Protein AF-R7XIN8-F1 (afdb_monomer)

Solvent-accessible surface area (backbone atoms only — not comparable to full-atom values): 9224 Å² total; per-residue (Å²): 92,78,53,68,44,62,50,99,88,68,47,79,76,46,72,54,75,55,80,78,92,65,94,46,70,66,54,49,49,54,54,48,52,51,54,52,40,41,75,73,73,38,70,86,85,53,84,77,80,94,70,44,72,52,98,74,62,52,58,70,56,37,34,50,60,59,46,55,88,68,83,52,84,65,44,69,76,45,38,69,58,32,52,50,50,13,47,53,52,38,50,46,63,71,69,53,76,82,89,79,74,56,69,70,52,51,67,76,63,60,80,57,100,78,42,92,79,65,71,51,42,58,92,33,53,28,43,54,88,90,42,98,78,44,38,68,27,48,69,92,79,73,96,72,133

Secondary structure (DSSP, 8-state):
-EEEEE-TTS-EEEEEE-----SSHHHHHHHHHHHHHHHHH-GGGSPPPS-BPPTT--HHHHHHHHHTT--STTHHHHHHHHHHHHHHHHHHHHHSPPP---HHHHHHTPPPTT-TT--S-TTSEESSTT-TT-EESS-TT----

Nearest PDB structures (foldseek):
  6qc8-assembly1_S5  TM=1.811E-01  e=4.362E+00  Ovis aries

Mean predicted aligned error: 9.07 Å

pLDDT: mean 78.83, std 12.72, range [29.05, 94.19]

Sequence (145 aa):
MKSAKLDADGNVVRAFVLGQQMFTLEQAQQQWEYYRRYMQDGPANLPEPKFFWAPREGFWEGFKICRGDLRSAGDLIFLPMILLDATFRWLTLVTCSDPVWPPEIEAACRPTPNDPYARPHADEFIGVPNGPDARPGIEDGNHHV

Radius of gyration: 17.95 Å; Cα contacts (8 Å, |Δi|>4): 109; chains: 1; bounding box: 50×42×37 Å

Structure (mmCIF, N/CA/C/O backbone):
data_AF-R7XIN8-F1
#
_entry.id   AF-R7XIN8-F1
#
loop_
_atom_site.group_PDB
_atom_site.id
_atom_site.type_symbol
_atom_site.label_atom_id
_atom_site.label_alt_id
_atom_site.label_comp_id
_atom_site.label_asym_id
_atom_site.label_entity_id
_atom_site.label_seq_id
_atom_site.pdbx_PDB_ins_code
_atom_site.Cartn_x
_atom_site.Cartn_y
_atom_site.Cartn_z
_atom_site.occupancy
_atom_site.B_iso_or_equiv
_atom_site.auth_seq_id
_atom_site.auth_comp_id
_atom_site.auth_asym_id
_atom_site.auth_atom_id
_atom_site.pdbx_PDB_model_num
ATOM 1 N N . MET A 1 1 ? -7.858 6.761 -2.596 1.00 52.94 1 MET A N 1
ATOM 2 C CA . MET A 1 1 ? -9.164 7.142 -1.998 1.00 52.94 1 MET A CA 1
ATOM 3 C C . MET A 1 1 ? -9.141 6.815 -0.508 1.00 52.94 1 MET A C 1
ATOM 5 O O . MET A 1 1 ? -8.573 5.787 -0.157 1.00 52.94 1 MET A O 1
ATOM 9 N N . LYS A 1 2 ? -9.685 7.678 0.361 1.00 57.38 2 LYS A N 1
ATOM 10 C CA . LYS A 1 2 ? -9.774 7.440 1.815 1.00 57.38 2 LYS A CA 1
ATOM 11 C C . LYS A 1 2 ? -11.245 7.488 2.227 1.00 57.38 2 LYS A C 1
ATOM 13 O O . LYS A 1 2 ? -11.918 8.453 1.884 1.00 57.38 2 LYS A O 1
ATOM 18 N N . SER A 1 3 ? -11.731 6.469 2.925 1.00 64.75 3 SER A N 1
ATOM 19 C CA . SER A 1 3 ? -13.066 6.464 3.539 1.00 64.75 3 SER A CA 1
ATOM 20 C C . SER A 1 3 ? -12.897 6.338 5.045 1.00 64.75 3 SER A C 1
ATOM 22 O O . SER A 1 3 ? -12.044 5.568 5.486 1.00 64.75 3 SER A O 1
ATOM 24 N N . ALA A 1 4 ? -13.652 7.125 5.815 1.00 75.31 4 ALA A N 1
ATOM 25 C CA . ALA A 1 4 ? -13.514 7.232 7.261 1.00 75.31 4 ALA A CA 1
ATOM 26 C C . ALA A 1 4 ? -14.876 7.151 7.966 1.00 75.31 4 ALA A C 1
ATOM 28 O O . ALA A 1 4 ? -15.839 7.783 7.540 1.00 75.31 4 ALA A O 1
ATOM 29 N N . LYS A 1 5 ? -14.942 6.398 9.068 1.00 79.44 5 LYS A N 1
ATOM 30 C CA . LYS A 1 5 ? -16.069 6.380 10.005 1.00 79.44 5 LYS A CA 1
ATOM 31 C C . LYS A 1 5 ? -15.766 7.329 11.160 1.00 79.44 5 LYS A C 1
ATOM 33 O O . LYS A 1 5 ? -14.704 7.207 11.773 1.00 79.44 5 LYS A O 1
ATOM 38 N N . LEU A 1 6 ? -16.698 8.233 11.449 1.00 84.06 6 LEU A N 1
ATOM 39 C CA . LEU A 1 6 ? -16.596 9.194 12.547 1.00 84.06 6 LEU A CA 1
ATOM 40 C C . LEU A 1 6 ? -17.293 8.671 13.817 1.00 84.06 6 LEU A C 1
ATOM 42 O O . LEU A 1 6 ? -18.225 7.867 13.716 1.00 84.06 6 LEU A O 1
ATOM 46 N N . ASP A 1 7 ? -16.837 9.102 14.992 1.00 87.25 7 ASP A N 1
ATOM 47 C CA . ASP A 1 7 ? -17.574 8.963 16.255 1.00 87.25 7 ASP A CA 1
ATOM 48 C C . ASP A 1 7 ? -18.632 10.074 16.416 1.00 87.25 7 ASP A C 1
ATOM 50 O O . ASP A 1 7 ? -18.833 10.906 15.528 1.00 87.25 7 ASP A O 1
ATOM 54 N N . ALA A 1 8 ? -19.332 10.065 17.556 1.00 83.69 8 ALA A N 1
ATOM 55 C CA . ALA A 1 8 ? -20.335 11.071 17.906 1.00 83.69 8 ALA A CA 1
ATOM 56 C C . ALA A 1 8 ? -19.749 12.487 18.074 1.00 83.69 8 ALA A C 1
ATOM 58 O O . ALA A 1 8 ? -20.481 13.463 17.923 1.00 83.69 8 ALA A O 1
ATOM 59 N N . ASP A 1 9 ? -18.444 12.590 18.330 1.00 87.69 9 ASP A N 1
ATOM 60 C CA . ASP A 1 9 ? -17.716 13.842 18.534 1.00 87.69 9 ASP A CA 1
ATOM 61 C C . ASP A 1 9 ? -17.040 14.341 17.238 1.00 87.69 9 ASP A C 1
ATOM 63 O O . ASP A 1 9 ? -16.415 15.401 17.218 1.00 87.69 9 ASP A O 1
ATOM 67 N N . GLY A 1 10 ? -17.183 13.601 16.132 1.00 83.19 10 GLY A N 1
ATOM 68 C CA . GLY A 1 10 ? -16.620 13.936 14.826 1.00 83.19 10 GLY A CA 1
ATOM 69 C C . GLY A 1 10 ? -15.170 13.486 14.608 1.00 83.19 10 GLY A C 1
ATOM 70 O O . GLY A 1 10 ? -14.561 13.898 13.619 1.00 83.19 10 GLY A O 1
ATOM 71 N N . ASN A 1 11 ? -14.603 12.635 15.467 1.00 85.69 11 ASN A N 1
ATOM 72 C CA . ASN A 1 11 ? -13.258 12.085 15.286 1.00 85.69 11 ASN A CA 1
ATOM 73 C C . ASN A 1 11 ? -13.272 10.850 14.385 1.00 85.69 11 ASN A C 1
ATOM 75 O O . ASN A 1 11 ? -14.175 10.018 14.445 1.00 85.69 11 ASN A O 1
ATOM 79 N N . VAL A 1 12 ? -12.225 10.681 13.575 1.00 80.19 12 VAL A N 1
ATOM 80 C CA . VAL A 1 12 ? -12.053 9.494 12.727 1.00 80.19 12 VAL A CA 1
ATOM 81 C C . VAL A 1 12 ? -11.695 8.283 13.587 1.00 80.19 12 VAL A C 1
ATOM 83 O O . VAL A 1 12 ? -10.593 8.196 14.117 1.00 80.19 12 VAL A O 1
ATOM 86 N N . VAL A 1 13 ? -12.607 7.317 13.671 1.00 81.31 13 VAL A N 1
ATOM 87 C CA . VAL A 1 13 ? -12.415 6.068 14.428 1.00 81.31 13 VAL A CA 1
ATOM 88 C C . VAL A 1 13 ? -11.792 4.985 13.560 1.00 81.31 13 VAL A C 1
ATOM 90 O O . VAL A 1 13 ? -10.988 4.182 14.025 1.00 81.31 13 VAL A O 1
ATOM 93 N N . ARG A 1 14 ? -12.191 4.918 12.287 1.00 77.19 14 ARG A N 1
ATOM 94 C CA . ARG A 1 14 ? -11.679 3.930 11.332 1.00 77.19 14 ARG A CA 1
ATOM 95 C C . ARG A 1 14 ? -11.531 4.574 9.980 1.00 77.19 14 ARG A C 1
ATOM 97 O O . ARG A 1 14 ? -12.440 5.271 9.547 1.00 77.19 14 ARG A O 1
ATOM 104 N N . ALA A 1 15 ? -10.432 4.294 9.303 1.00 77.62 15 ALA A N 1
ATOM 105 C CA . ALA A 1 15 ? -10.266 4.646 7.910 1.00 77.62 15 ALA A CA 1
ATOM 106 C C . ALA A 1 15 ? -9.628 3.485 7.163 1.00 77.62 15 ALA A C 1
ATOM 108 O O . ALA A 1 15 ? -8.801 2.766 7.720 1.00 77.62 15 ALA A O 1
ATOM 109 N N . PHE A 1 16 ? -9.993 3.328 5.898 1.00 76.12 16 PHE A N 1
ATOM 110 C CA . PHE A 1 16 ? -9.252 2.476 4.982 1.00 76.12 16 PHE A CA 1
ATOM 111 C C . PHE A 1 16 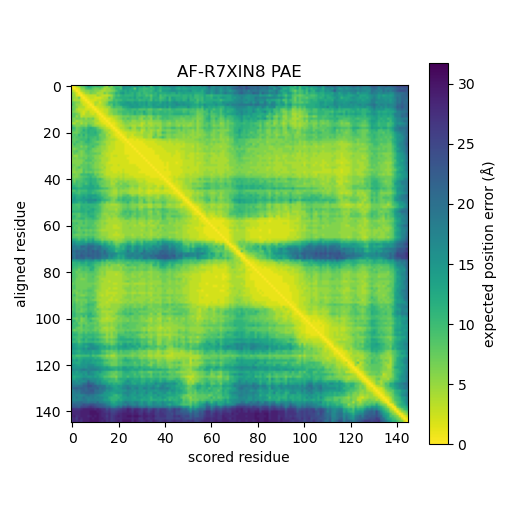? -8.780 3.306 3.793 1.00 76.12 16 PHE A C 1
ATOM 113 O O . PHE A 1 16 ? -9.422 4.278 3.373 1.00 76.12 16 PHE A O 1
ATOM 120 N N . VAL A 1 17 ? -7.616 2.934 3.276 1.00 74.81 17 VAL A N 1
ATOM 121 C CA . VAL A 1 17 ? -6.973 3.599 2.149 1.00 74.81 17 VAL A CA 1
ATOM 122 C C . VAL A 1 17 ? -6.928 2.609 1.004 1.00 74.81 17 VAL A C 1
ATOM 124 O O . VAL A 1 17 ? -6.389 1.517 1.141 1.00 74.81 17 VAL A O 1
ATOM 127 N N . LEU A 1 18 ? -7.479 3.016 -0.134 1.00 76.69 18 LEU A N 1
ATOM 128 C CA . LEU A 1 18 ? -7.310 2.296 -1.386 1.00 76.69 18 LEU A CA 1
ATOM 129 C C . LEU A 1 18 ? -6.298 3.043 -2.233 1.00 76.69 18 LEU A C 1
ATOM 131 O O . LEU A 1 18 ? -6.535 4.196 -2.631 1.00 76.69 18 LEU A O 1
ATOM 135 N N . GLY A 1 19 ? -5.182 2.369 -2.487 1.00 77.31 19 GLY A N 1
ATOM 136 C CA . GLY A 1 19 ? -4.238 2.774 -3.499 1.00 77.31 19 GLY A CA 1
ATOM 137 C C . GLY A 1 19 ? -2.764 2.628 -3.177 1.00 77.31 19 GLY A C 1
ATOM 138 O O . GLY A 1 19 ? -2.372 2.479 -2.028 1.00 77.31 19 GLY A O 1
ATOM 139 N N . GLN A 1 20 ? -1.962 2.689 -4.236 1.00 78.25 20 GLN A N 1
ATOM 140 C CA . GLN A 1 20 ? -0.519 2.865 -4.174 1.00 78.25 20 GLN A CA 1
ATOM 141 C C . GLN A 1 20 ? -0.159 4.358 -4.192 1.00 78.25 20 GLN A C 1
ATOM 143 O O . GLN A 1 20 ? -0.997 5.210 -4.496 1.00 78.25 20 GLN A O 1
ATOM 148 N N . GLN A 1 21 ? 1.086 4.669 -3.841 1.00 77.56 21 GLN A N 1
ATOM 149 C CA . GLN A 1 21 ? 1.621 6.025 -3.927 1.00 77.56 21 GLN A CA 1
ATOM 150 C C . GLN A 1 21 ? 1.714 6.474 -5.390 1.00 77.56 21 GLN A C 1
ATOM 152 O O . GLN A 1 21 ? 2.129 5.704 -6.254 1.00 77.56 21 GLN A O 1
ATOM 157 N N . MET A 1 22 ? 1.337 7.725 -5.652 1.00 81.12 22 MET A N 1
ATOM 158 C CA . MET A 1 22 ? 1.302 8.320 -6.988 1.00 81.12 22 MET A CA 1
ATOM 159 C C . MET A 1 22 ? 2.109 9.615 -6.969 1.00 81.12 22 MET A C 1
ATOM 161 O O . MET A 1 22 ? 1.945 10.428 -6.059 1.00 81.12 22 MET A O 1
ATOM 165 N N . PHE A 1 23 ? 2.957 9.814 -7.973 1.00 82.06 23 PHE A N 1
ATOM 166 C CA . PHE A 1 23 ? 3.786 11.014 -8.112 1.00 82.06 23 PHE A CA 1
ATOM 167 C C . PHE A 1 23 ? 3.324 11.917 -9.258 1.00 82.06 23 PHE A C 1
ATOM 169 O O . PHE A 1 23 ? 3.716 13.081 -9.317 1.00 82.06 23 PHE A O 1
ATOM 176 N N . THR A 1 24 ? 2.478 11.406 -10.157 1.00 89.62 24 THR A N 1
ATOM 177 C CA . THR A 1 24 ? 1.923 12.169 -11.278 1.00 89.62 24 THR A CA 1
ATOM 178 C C . THR A 1 24 ? 0.398 12.106 -11.306 1.00 89.62 24 THR A C 1
ATOM 180 O O . THR A 1 24 ? -0.227 11.165 -10.810 1.00 89.62 24 THR A O 1
ATOM 183 N N . LEU A 1 25 ? -0.217 13.120 -11.922 1.00 91.56 25 LEU A N 1
ATOM 184 C CA . LEU A 1 25 ? -1.663 13.141 -12.150 1.00 91.56 25 LEU A CA 1
ATOM 185 C C . LEU A 1 25 ? -2.108 11.973 -13.038 1.00 91.56 25 LEU A C 1
ATOM 187 O O . LEU A 1 25 ? -3.150 11.379 -12.782 1.00 91.56 25 LEU A O 1
ATOM 191 N N . GLU A 1 26 ? -1.309 11.628 -14.046 1.00 92.38 26 GLU A N 1
ATOM 192 C CA . GLU A 1 26 ? -1.593 10.509 -14.944 1.00 92.38 26 GLU A CA 1
ATOM 193 C C . GLU A 1 26 ? -1.669 9.185 -14.176 1.00 92.38 26 GLU A C 1
ATOM 195 O O . GLU A 1 26 ? -2.631 8.438 -14.337 1.00 92.38 26 GLU A O 1
ATOM 200 N N . GLN A 1 27 ? -0.715 8.928 -13.277 1.00 87.44 27 GLN A N 1
ATOM 201 C CA . GLN A 1 27 ? -0.732 7.739 -12.425 1.00 87.44 27 GLN A CA 1
ATOM 202 C C . GLN A 1 27 ? -1.995 7.697 -11.552 1.00 87.44 27 GLN A C 1
ATOM 204 O O . GLN A 1 27 ? -2.671 6.670 -11.482 1.00 87.44 27 GLN A O 1
ATOM 209 N N . ALA A 1 28 ? -2.370 8.830 -10.949 1.00 89.06 28 ALA A N 1
ATOM 210 C CA . ALA A 1 28 ? -3.590 8.928 -10.152 1.00 89.06 28 ALA A CA 1
ATOM 211 C C . ALA A 1 28 ? -4.863 8.685 -10.988 1.00 89.06 28 ALA A C 1
ATOM 213 O O . ALA A 1 28 ? -5.790 8.019 -10.526 1.00 89.06 28 ALA A O 1
ATOM 214 N N . GLN A 1 29 ? -4.910 9.189 -12.225 1.00 92.06 29 GLN A N 1
ATOM 215 C CA . GLN A 1 29 ? -6.026 8.978 -13.151 1.00 92.06 29 GLN A CA 1
ATOM 216 C C . GLN A 1 29 ? -6.126 7.522 -13.606 1.00 92.06 29 GLN A C 1
ATOM 218 O O . GLN A 1 29 ? -7.216 6.960 -13.573 1.00 92.06 29 GLN A O 1
ATOM 223 N N . GLN A 1 30 ? -5.008 6.897 -13.982 1.00 90.56 30 GLN A N 1
ATOM 224 C CA . GLN A 1 30 ? -4.957 5.482 -14.364 1.00 90.56 30 GLN A CA 1
ATOM 225 C C . GLN A 1 30 ? -5.414 4.584 -13.216 1.00 90.56 30 GLN A C 1
ATOM 227 O O . GLN A 1 30 ? -6.190 3.649 -13.405 1.00 90.56 30 GLN A O 1
ATOM 232 N N . GLN A 1 31 ? -4.979 4.900 -12.001 1.00 90.00 31 GLN A N 1
ATOM 233 C CA . GLN A 1 31 ? -5.385 4.165 -10.821 1.00 90.00 31 GLN A CA 1
ATOM 234 C C . GLN A 1 31 ? -6.878 4.342 -10.509 1.00 90.00 31 GLN A C 1
ATOM 236 O O . GLN A 1 31 ? -7.559 3.384 -10.146 1.00 90.00 31 GLN A O 1
ATOM 241 N N . TRP A 1 32 ? -7.409 5.555 -10.657 1.00 90.81 32 TRP A N 1
ATOM 242 C CA . TRP A 1 32 ? -8.840 5.798 -10.505 1.00 90.81 32 TRP A CA 1
ATOM 243 C C . TRP A 1 32 ?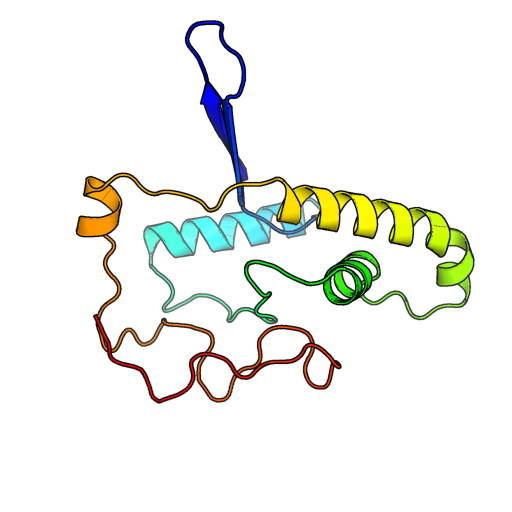 -9.666 5.065 -11.569 1.00 90.81 32 TRP A C 1
ATOM 245 O O . TRP A 1 32 ? -10.667 4.430 -11.240 1.00 90.81 32 TRP A O 1
ATOM 255 N N . GLU A 1 33 ? -9.228 5.116 -12.829 1.00 92.56 33 GLU A N 1
ATOM 256 C CA . GLU A 1 33 ? -9.826 4.394 -13.955 1.00 92.56 33 GLU A CA 1
ATOM 257 C C . GLU A 1 33 ? -9.909 2.894 -13.667 1.00 92.56 33 GLU A C 1
ATOM 259 O O . GLU A 1 33 ? -10.957 2.287 -13.886 1.00 92.56 33 GLU A O 1
ATOM 264 N N . TYR A 1 34 ? -8.836 2.323 -13.113 1.00 91.19 34 TYR A N 1
ATOM 265 C CA . TYR A 1 34 ? -8.785 0.923 -12.709 1.00 91.19 34 TYR A CA 1
ATOM 266 C C . TYR A 1 34 ? -9.885 0.584 -11.697 1.00 91.19 34 TYR A C 1
ATOM 268 O O . TYR A 1 34 ? -10.676 -0.328 -11.930 1.00 91.19 34 TYR A O 1
ATOM 276 N N . TYR A 1 35 ? -9.989 1.344 -10.599 1.00 90.25 35 TYR A N 1
ATOM 277 C CA . TYR A 1 35 ? -11.002 1.082 -9.572 1.00 90.25 35 TYR A CA 1
ATOM 278 C C . TYR A 1 35 ? -12.423 1.273 -10.082 1.00 90.25 35 TYR A C 1
ATOM 280 O O . TYR A 1 35 ? -13.305 0.482 -9.753 1.00 90.25 35 TYR A O 1
ATOM 288 N N . ARG A 1 36 ? -12.659 2.302 -10.897 1.00 92.38 36 ARG A N 1
ATOM 289 C CA . ARG A 1 36 ? -13.989 2.546 -11.447 1.00 92.38 36 ARG A CA 1
ATOM 290 C C . ARG A 1 36 ? -14.428 1.403 -12.363 1.00 92.38 36 ARG A C 1
ATOM 292 O O . ARG A 1 36 ? -15.542 0.922 -12.203 1.00 92.38 36 ARG A O 1
ATOM 299 N N . ARG A 1 37 ? -13.558 0.945 -13.272 1.00 93.31 37 ARG A N 1
ATOM 300 C CA . ARG A 1 37 ? -13.837 -0.213 -14.139 1.00 93.31 37 ARG A CA 1
ATOM 301 C C . ARG A 1 37 ? -14.047 -1.485 -13.328 1.00 93.31 37 ARG A C 1
ATOM 303 O O . ARG A 1 37 ? -15.000 -2.200 -13.589 1.00 93.31 37 ARG A O 1
ATOM 310 N N . TYR A 1 38 ? -13.236 -1.716 -12.294 1.00 90.31 38 TYR A N 1
ATOM 311 C CA . TYR A 1 38 ? -13.435 -2.846 -11.383 1.00 90.31 38 TYR A CA 1
ATOM 312 C C . TYR A 1 38 ? -14.827 -2.839 -10.744 1.00 90.31 38 TYR A C 1
ATOM 314 O O . TYR A 1 38 ? -15.491 -3.868 -10.704 1.00 90.31 38 TYR A O 1
ATOM 322 N N . MET A 1 39 ? -15.292 -1.679 -10.276 1.00 89.62 39 MET A N 1
ATOM 323 C CA . MET A 1 39 ? -16.607 -1.556 -9.639 1.00 89.62 39 MET A CA 1
ATOM 324 C C . MET A 1 39 ? -17.782 -1.589 -10.629 1.00 89.62 39 MET A C 1
ATOM 326 O O . MET A 1 39 ? -18.891 -1.915 -10.216 1.00 89.62 39 MET A O 1
ATOM 330 N N . GLN A 1 40 ? -17.574 -1.214 -11.895 1.00 91.62 40 GLN A N 1
ATOM 331 C CA . GLN A 1 40 ? -18.633 -1.134 -12.912 1.00 91.62 40 GLN A CA 1
ATOM 332 C C . GLN A 1 40 ? -18.746 -2.407 -13.753 1.00 91.62 40 GLN A C 1
ATOM 334 O O . GLN A 1 40 ? -19.836 -2.951 -13.902 1.00 91.62 40 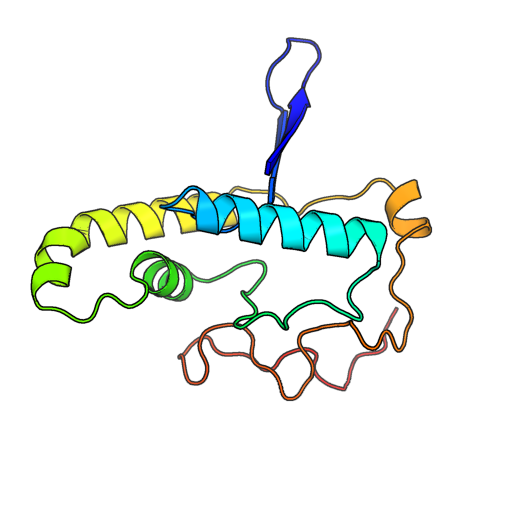GLN A O 1
ATOM 339 N N . ASP A 1 41 ? -17.616 -2.874 -14.277 1.00 91.56 41 ASP A N 1
ATOM 340 C CA . ASP A 1 41 ? -17.535 -3.951 -15.266 1.00 91.56 41 ASP A CA 1
ATOM 341 C C . ASP A 1 41 ? -16.983 -5.254 -14.662 1.00 91.56 41 ASP A C 1
ATOM 343 O O . ASP A 1 41 ? -16.991 -6.302 -15.310 1.00 91.56 41 ASP A O 1
ATOM 347 N N . GLY A 1 42 ? -16.489 -5.202 -13.421 1.00 87.38 42 GLY A N 1
ATOM 348 C CA . GLY A 1 42 ? -15.809 -6.317 -12.773 1.00 87.38 42 GLY A CA 1
ATOM 349 C C . GLY A 1 42 ? -14.358 -6.506 -13.248 1.00 87.38 42 GLY A C 1
ATOM 350 O O . GLY A 1 42 ? -13.805 -5.691 -13.991 1.00 87.38 42 GLY A O 1
ATOM 351 N N . PRO A 1 43 ? -13.696 -7.589 -12.807 1.00 87.44 43 PRO A N 1
ATOM 352 C CA . PRO A 1 43 ? -12.271 -7.820 -13.058 1.00 87.44 43 PRO A CA 1
ATOM 353 C C . PRO A 1 43 ? -11.926 -8.337 -14.465 1.00 87.44 43 PRO A C 1
ATOM 355 O O . PRO A 1 43 ? -10.756 -8.318 -14.839 1.00 87.44 43 PRO A O 1
ATOM 358 N N . ALA A 1 44 ? -12.908 -8.776 -15.260 1.00 86.25 44 ALA A N 1
ATOM 359 C CA . ALA A 1 44 ? -12.683 -9.533 -16.498 1.00 86.25 44 ALA A CA 1
ATOM 360 C C . ALA A 1 44 ? -11.817 -8.820 -17.553 1.00 86.25 44 ALA A C 1
ATOM 362 O O . ALA A 1 44 ? -11.063 -9.473 -18.268 1.00 86.25 44 ALA A O 1
ATOM 363 N N . ASN A 1 45 ? -11.923 -7.492 -17.647 1.00 85.94 45 ASN A N 1
ATOM 364 C CA . ASN A 1 45 ? -11.237 -6.680 -18.660 1.00 85.94 45 ASN A CA 1
ATOM 365 C C . ASN A 1 45 ? -10.154 -5.770 -18.062 1.00 85.94 45 ASN A C 1
ATOM 367 O O . ASN A 1 45 ? -9.750 -4.784 -18.688 1.00 85.94 45 ASN A O 1
ATOM 371 N N . LEU A 1 46 ? -9.722 -6.042 -16.829 1.00 87.00 46 LEU A N 1
ATOM 372 C CA . LEU A 1 46 ? -8.706 -5.232 -16.173 1.00 87.00 46 LEU A CA 1
ATOM 373 C C . LEU A 1 46 ? -7.297 -5.750 -16.454 1.00 87.00 46 LEU A C 1
ATOM 375 O O . LEU A 1 46 ? -7.089 -6.958 -16.545 1.00 87.00 46 LEU A O 1
ATOM 379 N N . PRO A 1 47 ? -6.305 -4.847 -16.530 1.00 85.62 47 PRO A N 1
ATOM 380 C CA . PRO A 1 47 ? -4.907 -5.246 -16.499 1.00 85.62 47 PRO A CA 1
ATOM 381 C C . PRO A 1 47 ? -4.608 -6.065 -15.240 1.00 85.62 47 PRO A C 1
ATOM 383 O O . PRO A 1 47 ? -5.027 -5.692 -14.139 1.00 85.62 47 PRO A O 1
ATOM 386 N N . GLU A 1 48 ? -3.859 -7.153 -15.392 1.00 81.38 48 GLU A N 1
ATOM 387 C CA . GLU A 1 48 ? -3.495 -7.989 -14.252 1.00 81.38 48 GLU A CA 1
ATOM 388 C C . GLU A 1 48 ? -2.578 -7.241 -13.268 1.00 81.38 48 GLU A C 1
ATOM 390 O O . GLU A 1 48 ? -1.700 -6.470 -13.689 1.00 81.38 48 GLU A O 1
ATOM 395 N N . PRO A 1 49 ? -2.753 -7.446 -11.948 1.00 75.31 49 PRO A N 1
ATOM 396 C CA . PRO A 1 49 ? -1.837 -6.908 -10.954 1.00 75.31 49 PRO A CA 1
ATOM 397 C C . PRO A 1 49 ? -0.427 -7.470 -11.159 1.00 75.31 49 PRO A C 1
ATOM 399 O O . PRO A 1 49 ? -0.238 -8.671 -11.305 1.00 75.31 49 PRO A O 1
ATOM 402 N N . LYS A 1 50 ? 0.586 -6.600 -11.118 1.00 69.75 50 LYS A N 1
ATOM 403 C CA . LYS A 1 50 ? 1.993 -7.017 -11.266 1.00 69.75 50 LYS A CA 1
ATOM 404 C C . LYS A 1 50 ? 2.551 -7.728 -10.032 1.00 69.75 50 LYS A C 1
ATOM 406 O O . LYS A 1 50 ? 3.510 -8.480 -10.154 1.00 69.75 50 LYS A O 1
ATOM 411 N N . PHE A 1 51 ? 2.002 -7.431 -8.854 1.00 73.75 51 PHE A N 1
ATOM 412 C CA . PHE A 1 51 ? 2.471 -7.946 -7.571 1.00 73.75 51 PHE A CA 1
ATOM 413 C C . PHE A 1 51 ? 1.300 -8.132 -6.611 1.00 73.75 51 PHE A C 1
ATOM 415 O O . PHE A 1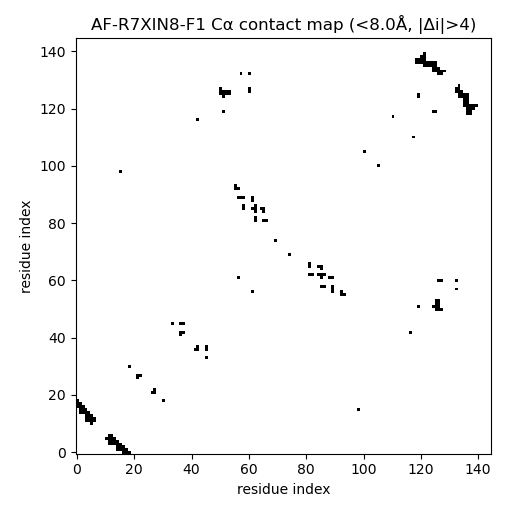 51 ? 0.445 -7.248 -6.497 1.00 73.75 51 PHE A O 1
ATOM 422 N N . PHE A 1 52 ? 1.319 -9.242 -5.878 1.00 76.75 52 PHE A N 1
ATOM 423 C CA . PHE A 1 52 ? 0.427 -9.494 -4.754 1.00 76.75 52 PHE A CA 1
ATOM 424 C C . PHE A 1 52 ? 1.205 -9.291 -3.459 1.00 76.75 52 PHE A C 1
ATOM 426 O O . PHE A 1 52 ? 2.185 -9.984 -3.195 1.00 76.75 52 PHE A O 1
ATOM 433 N N . TRP A 1 53 ? 0.793 -8.315 -2.657 1.00 75.12 53 TRP A N 1
ATOM 434 C CA . TRP A 1 53 ? 1.400 -8.065 -1.351 1.00 75.12 53 TRP A CA 1
ATOM 435 C C . TRP A 1 53 ? 0.698 -8.887 -0.277 1.00 75.12 53 TRP A C 1
ATOM 437 O O . TRP A 1 53 ? -0.516 -9.090 -0.339 1.00 75.12 53 TRP A O 1
ATOM 447 N N . ALA A 1 54 ? 1.455 -9.337 0.722 1.00 73.94 54 ALA A N 1
ATOM 448 C CA . ALA A 1 54 ? 0.868 -9.985 1.883 1.00 73.94 54 ALA A CA 1
ATOM 449 C C . ALA A 1 54 ? -0.047 -8.987 2.619 1.00 73.94 54 ALA A C 1
ATOM 451 O O . ALA A 1 54 ? 0.343 -7.830 2.788 1.00 73.94 54 ALA A O 1
ATOM 452 N N . PRO A 1 55 ? -1.224 -9.413 3.123 1.00 72.06 55 PRO A N 1
ATOM 453 C CA . PRO A 1 55 ? -2.081 -8.550 3.941 1.00 72.06 55 PRO A CA 1
ATOM 454 C C . PRO A 1 55 ? -1.350 -7.962 5.157 1.00 72.06 55 PRO A C 1
ATOM 456 O O . PRO A 1 55 ? -1.617 -6.835 5.569 1.00 72.06 55 PRO A O 1
ATOM 459 N N . ARG A 1 56 ? -0.394 -8.723 5.708 1.00 78.19 56 ARG A N 1
ATOM 460 C CA . ARG A 1 56 ? 0.548 -8.285 6.739 1.00 78.19 56 ARG A CA 1
ATOM 461 C C . ARG A 1 56 ? 1.967 -8.618 6.310 1.00 78.19 56 ARG A C 1
ATOM 463 O O . ARG A 1 56 ? 2.449 -9.723 6.543 1.00 78.19 56 ARG A O 1
ATOM 470 N N . GLU A 1 57 ? 2.610 -7.661 5.668 1.00 81.19 57 GLU A N 1
ATOM 471 C CA . GLU A 1 57 ? 4.010 -7.785 5.274 1.00 81.19 57 GLU A CA 1
ATOM 472 C C . GLU A 1 57 ? 4.958 -7.638 6.483 1.00 81.19 57 GLU A C 1
ATOM 474 O O . GLU A 1 57 ? 4.681 -6.927 7.458 1.00 81.19 57 GLU A O 1
ATOM 479 N N . GLY A 1 58 ? 6.102 -8.314 6.420 1.00 83.69 58 GLY A N 1
ATOM 480 C CA . GLY A 1 58 ? 7.199 -8.116 7.361 1.00 83.69 58 GLY A CA 1
ATOM 481 C C . GLY A 1 58 ? 7.930 -6.790 7.129 1.00 83.69 58 GLY A C 1
ATOM 482 O O . GLY A 1 58 ? 7.832 -6.174 6.068 1.00 83.69 58 GLY A O 1
ATOM 483 N N . PHE A 1 59 ? 8.749 -6.364 8.098 1.00 86.38 59 PHE A N 1
ATOM 484 C CA . PHE A 1 59 ? 9.529 -5.123 7.974 1.00 86.38 59 PHE A CA 1
ATOM 485 C C . PHE A 1 59 ? 10.411 -5.098 6.712 1.00 86.38 59 PHE A C 1
ATOM 487 O O . PHE A 1 59 ? 10.484 -4.082 6.027 1.00 86.38 59 PHE A O 1
ATOM 494 N N . TRP A 1 60 ? 11.063 -6.215 6.372 1.00 83.25 60 TRP A N 1
ATOM 495 C CA . TRP A 1 60 ? 11.951 -6.287 5.207 1.00 83.25 60 TRP A CA 1
ATOM 496 C C . TRP A 1 60 ? 11.214 -6.265 3.870 1.00 83.25 60 TRP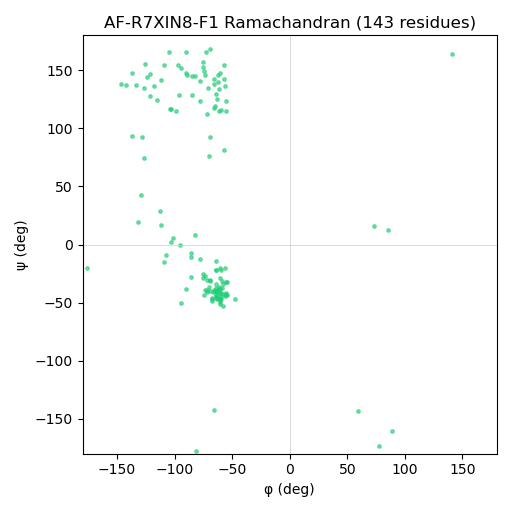 A C 1
ATOM 498 O O . TRP A 1 60 ? 11.757 -5.758 2.888 1.00 83.25 60 TRP A O 1
ATOM 508 N N . GLU A 1 61 ? 9.994 -6.792 3.817 1.00 82.44 61 GLU A N 1
ATOM 509 C CA . GLU A 1 61 ? 9.119 -6.663 2.652 1.00 82.44 61 GLU A CA 1
ATOM 510 C C . GLU A 1 61 ? 8.689 -5.205 2.484 1.00 82.44 61 GLU A C 1
ATOM 512 O O . GLU A 1 61 ? 8.903 -4.631 1.417 1.00 8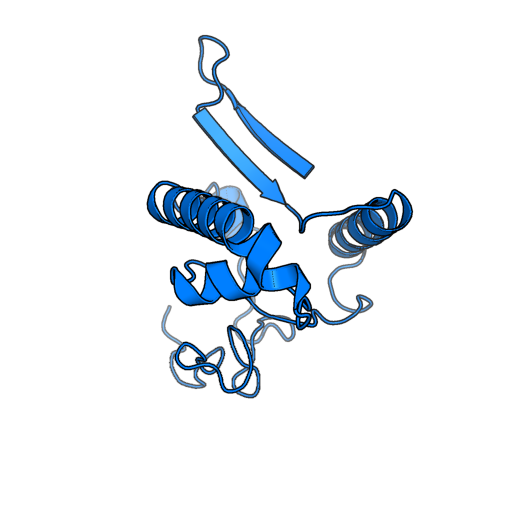2.44 61 GLU A O 1
ATOM 517 N N . GLY A 1 62 ? 8.224 -4.572 3.568 1.00 85.81 62 GLY A N 1
ATOM 518 C CA . GLY A 1 62 ? 7.907 -3.143 3.605 1.00 85.81 62 GLY A CA 1
ATOM 519 C C . GLY A 1 62 ? 9.089 -2.263 3.189 1.00 85.81 62 GLY A C 1
ATOM 520 O O . GLY A 1 62 ? 8.937 -1.370 2.361 1.00 85.81 62 GLY A O 1
ATOM 521 N N . PHE A 1 63 ? 10.301 -2.561 3.666 1.00 87.44 63 PHE A N 1
ATOM 522 C CA . PHE A 1 63 ? 11.517 -1.845 3.271 1.00 87.44 63 PHE A CA 1
ATOM 523 C C . PHE A 1 63 ? 11.803 -1.942 1.769 1.00 87.44 63 PHE A C 1
ATOM 525 O O . PHE A 1 63 ? 12.164 -0.943 1.148 1.00 87.44 63 PHE A O 1
ATOM 532 N N . LYS A 1 64 ? 11.621 -3.120 1.159 1.00 83.56 64 LYS A N 1
ATOM 533 C CA . LYS A 1 64 ? 11.789 -3.291 -0.294 1.00 83.56 64 LYS A CA 1
ATOM 534 C C . LYS A 1 64 ? 10.730 -2.504 -1.071 1.00 83.56 64 LYS A C 1
ATOM 536 O O . LYS A 1 64 ? 11.078 -1.895 -2.078 1.00 83.56 64 LYS A O 1
ATOM 541 N N . ILE A 1 65 ? 9.483 -2.469 -0.588 1.00 82.69 65 ILE A N 1
ATOM 542 C CA . ILE A 1 65 ? 8.401 -1.659 -1.174 1.00 82.69 65 ILE A CA 1
ATOM 543 C C . ILE A 1 65 ? 8.770 -0.172 -1.141 1.00 82.69 65 ILE A C 1
ATOM 545 O O . ILE A 1 65 ? 8.738 0.486 -2.177 1.00 82.69 65 ILE A O 1
ATOM 549 N N . CYS A 1 66 ? 9.168 0.342 0.026 1.00 86.31 66 CYS A N 1
ATOM 550 C CA . CYS A 1 66 ? 9.547 1.745 0.211 1.00 86.31 66 CYS A CA 1
ATOM 551 C C . CYS A 1 66 ? 10.790 2.128 -0.605 1.00 86.31 66 CYS A C 1
ATOM 553 O O . CYS A 1 66 ? 10.895 3.252 -1.093 1.00 86.31 66 CYS A O 1
ATOM 555 N N . ARG A 1 67 ? 11.734 1.196 -0.781 1.00 84.25 67 ARG A N 1
ATOM 556 C CA . ARG A 1 67 ? 12.904 1.402 -1.640 1.00 84.25 67 ARG A CA 1
ATOM 557 C C . ARG A 1 67 ? 12.531 1.442 -3.127 1.00 84.25 67 ARG A C 1
ATOM 559 O O . ARG A 1 67 ? 13.132 2.208 -3.873 1.00 84.25 67 ARG A O 1
ATOM 566 N N . GLY A 1 68 ? 11.570 0.632 -3.569 1.00 78.12 68 GLY A N 1
ATOM 567 C CA . GLY A 1 68 ? 11.199 0.517 -4.981 1.00 78.12 68 GLY A CA 1
ATOM 568 C C . GLY A 1 68 ? 12.368 0.071 -5.875 1.00 78.12 68 GLY A C 1
ATOM 569 O O . GLY A 1 68 ? 13.216 -0.722 -5.464 1.00 78.12 68 GLY A O 1
ATOM 570 N N . ASP A 1 69 ? 12.431 0.609 -7.098 1.00 67.75 69 ASP A N 1
ATOM 571 C CA . ASP A 1 69 ? 13.475 0.301 -8.093 1.00 67.75 69 ASP A CA 1
ATOM 572 C C . ASP A 1 69 ? 14.781 1.093 -7.908 1.00 67.75 69 ASP A C 1
ATOM 574 O O . ASP A 1 69 ? 15.676 1.032 -8.757 1.00 67.75 69 ASP A O 1
ATOM 578 N N . LEU A 1 70 ? 14.925 1.838 -6.807 1.00 65.19 70 LEU A N 1
ATOM 579 C CA . LEU A 1 70 ? 16.175 2.521 -6.488 1.00 65.19 70 LEU A CA 1
ATOM 580 C C . LEU A 1 70 ? 17.294 1.475 -6.322 1.00 65.19 70 LEU A C 1
ATOM 582 O O . LEU A 1 70 ? 17.248 0.612 -5.439 1.00 65.19 70 LEU A O 1
ATOM 586 N N . ARG A 1 71 ? 18.276 1.526 -7.232 1.00 65.06 71 ARG A N 1
ATOM 587 C CA . ARG A 1 71 ? 19.455 0.637 -7.292 1.00 65.06 71 ARG A CA 1
ATOM 588 C C . ARG A 1 71 ? 20.766 1.414 -7.456 1.00 65.06 71 ARG A C 1
ATOM 590 O O . ARG A 1 71 ? 21.756 0.863 -7.934 1.00 65.06 71 ARG A O 1
ATOM 597 N N . SER A 1 72 ? 20.772 2.703 -7.133 1.00 69.25 72 SER A N 1
ATOM 598 C CA . SER A 1 72 ? 21.885 3.611 -7.423 1.00 69.25 72 SER A CA 1
ATOM 599 C C . SER A 1 72 ? 22.705 3.937 -6.173 1.00 69.25 72 SER A C 1
ATOM 601 O O . SER A 1 72 ? 22.259 3.747 -5.047 1.00 69.25 72 SER A O 1
ATOM 603 N N . ALA A 1 73 ? 23.898 4.514 -6.341 1.00 64.81 73 ALA A N 1
ATOM 604 C CA . ALA A 1 73 ? 24.666 5.044 -5.208 1.00 64.81 73 ALA A CA 1
ATOM 605 C C . ALA A 1 73 ? 23.912 6.152 -4.433 1.00 64.81 73 ALA A C 1
ATOM 607 O O . ALA A 1 73 ? 24.183 6.368 -3.253 1.00 64.81 73 ALA A O 1
ATOM 608 N N . GLY A 1 74 ? 22.933 6.816 -5.068 1.00 65.62 74 GLY A N 1
ATOM 609 C CA . GLY A 1 74 ? 22.044 7.780 -4.417 1.00 65.62 74 GLY A CA 1
ATOM 610 C C . GLY A 1 74 ? 21.148 7.155 -3.345 1.00 65.62 74 GLY A C 1
ATOM 611 O O . GLY A 1 74 ? 20.747 7.850 -2.414 1.00 65.62 74 GLY A O 1
ATOM 612 N N . ASP A 1 75 ? 20.908 5.842 -3.396 1.00 67.75 75 ASP A N 1
ATOM 613 C CA . ASP A 1 75 ? 20.099 5.122 -2.409 1.00 67.75 75 ASP A CA 1
ATOM 614 C C . ASP A 1 75 ? 20.675 5.263 -0.997 1.00 67.75 75 ASP A C 1
ATOM 616 O O . ASP A 1 75 ? 19.918 5.289 -0.035 1.00 67.75 75 ASP A O 1
ATOM 620 N N . LEU A 1 76 ? 22.000 5.396 -0.852 1.00 77.12 76 LEU A N 1
ATOM 621 C CA . LEU A 1 76 ? 22.635 5.549 0.458 1.00 77.12 76 LEU A CA 1
ATOM 622 C C . LEU A 1 76 ? 22.307 6.904 1.104 1.00 77.12 76 LEU A C 1
ATOM 624 O O . LEU A 1 76 ? 22.197 6.994 2.324 1.00 77.12 76 LEU A O 1
ATOM 628 N N . ILE A 1 77 ? 22.103 7.942 0.286 1.00 85.69 77 ILE A N 1
ATOM 629 C CA . ILE A 1 77 ? 21.710 9.282 0.744 1.00 85.69 77 ILE A CA 1
ATOM 630 C C . ILE A 1 77 ? 20.254 9.263 1.220 1.00 85.69 77 ILE A C 1
ATOM 632 O O . ILE A 1 77 ? 19.929 9.862 2.244 1.00 85.69 77 ILE A O 1
ATOM 636 N N . PHE A 1 78 ? 19.382 8.551 0.499 1.00 84.38 78 PHE A N 1
ATOM 637 C CA . PHE A 1 78 ? 17.964 8.430 0.847 1.00 84.38 78 PHE A CA 1
ATOM 638 C C . PHE A 1 78 ? 17.669 7.307 1.848 1.00 84.38 78 PHE A C 1
ATOM 640 O O . PHE A 1 78 ? 16.579 7.278 2.415 1.00 84.38 78 PHE A O 1
ATOM 647 N N . LEU A 1 79 ? 18.634 6.429 2.132 1.00 88.12 79 LEU A N 1
ATOM 648 C CA . LEU A 1 79 ? 18.500 5.303 3.053 1.00 88.12 79 LEU A CA 1
ATOM 649 C C . LEU A 1 79 ? 17.856 5.663 4.403 1.00 88.12 79 LEU A C 1
ATOM 651 O O . LEU A 1 79 ? 16.936 4.943 4.792 1.00 88.12 79 LEU A O 1
ATOM 655 N N . PRO A 1 80 ? 18.250 6.742 5.119 1.00 90.44 80 PRO A N 1
ATOM 656 C CA . PRO A 1 80 ? 17.586 7.094 6.373 1.00 90.44 80 PRO A CA 1
ATOM 657 C C . PRO A 1 80 ? 16.096 7.415 6.187 1.00 90.44 80 PRO A C 1
ATOM 659 O O . PRO A 1 80 ? 15.289 7.038 7.031 1.00 90.44 80 PRO A O 1
ATOM 662 N N . MET A 1 81 ? 15.711 8.053 5.077 1.00 89.81 81 MET A N 1
ATOM 663 C CA . MET A 1 81 ? 14.302 8.328 4.773 1.00 89.81 81 MET A CA 1
ATOM 664 C C . MET A 1 81 ? 13.547 7.054 4.386 1.00 89.81 81 MET A C 1
ATOM 666 O O . MET A 1 81 ? 12.423 6.866 4.835 1.00 89.81 81 MET A O 1
ATOM 670 N N . ILE A 1 82 ? 14.170 6.152 3.620 1.00 89.62 82 ILE A N 1
ATOM 671 C CA . ILE A 1 82 ? 13.563 4.866 3.238 1.00 89.62 82 ILE A CA 1
ATOM 672 C C . ILE A 1 82 ? 13.331 3.991 4.476 1.00 89.62 82 ILE A C 1
ATOM 674 O O . ILE A 1 82 ? 12.269 3.394 4.621 1.00 89.62 82 ILE A O 1
ATOM 678 N N . LEU A 1 83 ? 14.301 3.928 5.395 1.00 92.12 83 LEU A N 1
ATOM 679 C CA . LEU A 1 83 ? 14.158 3.197 6.658 1.00 92.12 83 LEU A CA 1
ATOM 680 C C . LEU A 1 83 ? 13.063 3.799 7.540 1.00 92.12 83 LEU A C 1
ATOM 682 O O . LEU A 1 83 ? 12.305 3.059 8.168 1.00 92.12 83 LEU A O 1
ATOM 686 N N . LEU A 1 84 ? 12.971 5.128 7.580 1.00 94.19 84 LEU A N 1
ATOM 687 C CA . LEU A 1 84 ? 11.926 5.820 8.321 1.00 94.19 84 LEU A CA 1
ATOM 688 C C . LEU A 1 84 ? 10.535 5.497 7.752 1.00 94.19 84 LEU A C 1
ATOM 690 O O . LEU A 1 84 ? 9.641 5.128 8.513 1.00 94.19 84 LEU A O 1
ATOM 694 N N . ASP A 1 85 ? 10.372 5.560 6.430 1.00 90.75 85 ASP A N 1
ATOM 695 C CA . ASP A 1 85 ? 9.120 5.220 5.746 1.00 90.75 85 ASP A CA 1
ATOM 696 C C . ASP A 1 85 ? 8.732 3.750 5.969 1.00 90.75 85 ASP A C 1
ATOM 698 O O . ASP A 1 85 ? 7.617 3.452 6.400 1.00 90.75 85 ASP A O 1
ATOM 702 N N . ALA A 1 86 ? 9.687 2.827 5.816 1.00 91.94 86 ALA A N 1
ATOM 703 C CA . ALA A 1 86 ? 9.484 1.406 6.094 1.00 91.94 86 ALA A CA 1
ATOM 704 C C . ALA A 1 86 ? 9.064 1.150 7.551 1.00 91.94 86 ALA A C 1
ATOM 706 O O . ALA A 1 86 ? 8.208 0.305 7.817 1.00 91.94 86 ALA A O 1
ATOM 707 N N . THR A 1 87 ? 9.623 1.907 8.499 1.00 94.06 87 THR A N 1
ATOM 708 C CA . THR A 1 87 ? 9.264 1.816 9.920 1.00 94.06 87 THR A CA 1
ATOM 709 C C . THR A 1 87 ? 7.837 2.293 10.162 1.00 94.06 87 THR A C 1
ATOM 711 O O . THR A 1 87 ? 7.071 1.596 10.825 1.00 94.06 87 THR A O 1
ATOM 714 N N . PHE A 1 88 ? 7.441 3.443 9.610 1.00 92.19 88 PHE A N 1
ATOM 715 C CA . PHE A 1 88 ? 6.067 3.934 9.739 1.00 92.19 88 PHE A CA 1
ATOM 716 C C . PHE A 1 88 ? 5.055 3.010 9.067 1.00 92.19 88 PHE A C 1
ATOM 718 O O . PHE A 1 88 ? 3.986 2.757 9.628 1.00 92.19 88 PHE A O 1
ATOM 725 N N . ARG A 1 89 ? 5.397 2.466 7.899 1.00 90.00 89 ARG A N 1
ATOM 726 C CA . ARG A 1 89 ? 4.586 1.472 7.199 1.00 90.00 89 ARG A CA 1
ATOM 727 C C . ARG A 1 89 ? 4.398 0.217 8.049 1.00 90.00 89 ARG A C 1
ATOM 729 O O . ARG A 1 89 ? 3.261 -0.190 8.280 1.00 90.00 89 ARG A O 1
ATOM 736 N N . TRP A 1 90 ? 5.483 -0.334 8.590 1.00 91.06 90 TRP A N 1
ATOM 737 C CA . TRP A 1 90 ? 5.432 -1.493 9.479 1.00 91.06 90 TRP A CA 1
ATOM 738 C C . TRP A 1 90 ? 4.602 -1.219 10.739 1.00 91.06 90 TRP A C 1
ATOM 740 O O . TRP A 1 90 ? 3.704 -1.995 11.060 1.00 91.06 90 TRP A O 1
ATOM 750 N N . LEU A 1 91 ? 4.822 -0.082 11.408 1.00 91.75 91 LEU A N 1
ATOM 751 C CA . LEU A 1 91 ? 4.019 0.329 12.562 1.00 91.75 91 LEU A CA 1
ATOM 752 C C . LEU A 1 91 ? 2.533 0.429 12.205 1.00 91.75 91 LEU A C 1
ATOM 754 O O . LEU A 1 91 ? 1.690 -0.044 12.963 1.00 91.75 91 LEU A O 1
ATOM 758 N N . THR A 1 92 ? 2.203 0.993 11.043 1.00 88.19 92 THR A N 1
ATOM 759 C CA . THR A 1 92 ? 0.818 1.103 10.568 1.00 88.19 92 THR A CA 1
ATOM 760 C C . THR A 1 92 ? 0.190 -0.279 10.400 1.00 88.19 92 THR A C 1
ATOM 762 O O . THR A 1 92 ? -0.888 -0.524 10.922 1.00 88.19 92 THR A O 1
ATOM 765 N N . LEU A 1 93 ? 0.871 -1.226 9.756 1.00 86.44 93 LEU A N 1
ATOM 766 C CA . LEU A 1 93 ? 0.335 -2.577 9.540 1.00 86.44 93 LEU A CA 1
ATOM 767 C C . LEU A 1 93 ? 0.214 -3.406 10.830 1.00 86.44 93 LEU A C 1
ATOM 769 O O . LEU A 1 93 ? -0.686 -4.240 10.960 1.00 86.44 93 LEU A O 1
ATOM 773 N N . VAL A 1 94 ? 1.094 -3.170 11.807 1.00 88.25 94 VAL A N 1
ATOM 774 C CA . VAL A 1 94 ? 1.012 -3.810 13.130 1.00 88.25 94 VAL A CA 1
ATOM 775 C C . VAL A 1 94 ? -0.123 -3.216 13.967 1.00 88.25 94 VAL A C 1
ATOM 777 O O . VAL A 1 94 ? -0.812 -3.952 14.668 1.00 88.25 94 VAL A O 1
ATOM 780 N N . THR A 1 95 ? -0.333 -1.900 13.899 1.00 87.44 95 THR A N 1
ATOM 781 C CA . THR A 1 95 ? -1.332 -1.193 14.722 1.00 87.44 95 THR A CA 1
ATOM 782 C C . THR A 1 95 ? -2.733 -1.180 14.119 1.00 87.44 95 THR A C 1
ATOM 784 O O . THR A 1 95 ? -3.715 -1.121 14.861 1.00 87.44 95 THR A O 1
ATOM 787 N N . CYS A 1 96 ? -2.858 -1.249 12.794 1.00 84.31 96 CYS A N 1
ATOM 788 C CA . CYS A 1 96 ? -4.149 -1.295 12.128 1.00 84.31 96 CYS A CA 1
ATOM 789 C C . CYS A 1 96 ? -4.839 -2.646 12.350 1.00 84.31 96 CYS A C 1
ATOM 791 O O . CYS A 1 96 ? -4.254 -3.722 12.211 1.00 84.31 96 CYS A O 1
ATOM 793 N N . SER A 1 97 ? -6.127 -2.575 12.677 1.00 83.00 97 SER A N 1
ATOM 794 C CA . SER A 1 97 ? -7.001 -3.744 12.716 1.00 83.00 97 SER A CA 1
ATOM 795 C C . SER A 1 97 ? -7.371 -4.185 11.304 1.00 83.00 97 SER A C 1
ATOM 797 O O . SER A 1 97 ? -7.450 -3.357 10.394 1.00 83.00 97 SER A O 1
ATOM 799 N N . ASP A 1 98 ? -7.657 -5.475 11.146 1.00 82.38 98 ASP A N 1
ATOM 800 C CA . ASP A 1 98 ? -8.175 -5.995 9.885 1.00 82.38 98 ASP A CA 1
ATOM 801 C C . ASP A 1 98 ? -9.534 -5.354 9.551 1.00 82.38 98 ASP A C 1
ATOM 803 O O . ASP A 1 98 ? -10.317 -5.029 10.460 1.00 82.38 98 ASP A O 1
ATOM 807 N N . PRO A 1 99 ? -9.827 -5.122 8.259 1.00 77.06 99 PRO A N 1
ATOM 808 C CA . PRO A 1 99 ? -11.116 -4.590 7.853 1.00 77.06 99 PRO A CA 1
ATOM 809 C C . PRO A 1 99 ? -12.209 -5.608 8.190 1.00 77.06 99 PRO A C 1
ATOM 811 O O . PRO A 1 99 ? -12.207 -6.726 7.689 1.00 77.06 99 PRO A O 1
ATOM 814 N N . VAL A 1 100 ? -13.153 -5.203 9.040 1.00 82.19 100 VAL A N 1
ATOM 815 C CA . VAL A 1 100 ? -14.353 -5.991 9.347 1.00 82.19 100 VAL A CA 1
ATOM 816 C C . VAL A 1 100 ? -15.492 -5.441 8.507 1.00 82.19 100 VAL A C 1
ATOM 818 O O . VAL A 1 100 ? -15.880 -4.278 8.682 1.00 82.19 100 VAL A O 1
ATOM 821 N N . TRP A 1 101 ? -16.001 -6.259 7.592 1.00 81.69 101 TRP A N 1
ATOM 822 C CA . TRP A 1 101 ? -17.144 -5.898 6.769 1.00 81.69 101 TRP A CA 1
ATOM 823 C C . TRP A 1 101 ? -18.447 -6.149 7.539 1.00 81.69 101 TRP A C 1
ATOM 825 O O . TRP A 1 101 ? -18.530 -7.078 8.339 1.00 81.69 101 TRP A O 1
ATOM 835 N N . PRO A 1 102 ? -19.477 -5.310 7.352 1.00 87.00 102 PRO A N 1
ATOM 836 C CA . PRO A 1 102 ? -20.791 -5.589 7.910 1.00 87.00 102 PRO A CA 1
ATOM 837 C C . PRO A 1 102 ? -21.368 -6.911 7.366 1.00 87.00 102 PRO A C 1
ATOM 839 O O . PRO A 1 102 ? -21.127 -7.224 6.194 1.00 87.00 102 PRO A O 1
ATOM 842 N N . PRO A 1 103 ? -22.165 -7.658 8.155 1.00 89.12 103 PRO A N 1
ATOM 843 C CA . PRO A 1 103 ? -22.707 -8.957 7.746 1.00 89.12 103 PRO A CA 1
ATOM 844 C C . PRO A 1 103 ? -23.482 -8.923 6.424 1.00 89.12 103 PRO A C 1
ATOM 846 O O . PRO A 1 103 ? -23.461 -9.887 5.663 1.00 89.12 103 PRO A O 1
ATOM 849 N N . GLU A 1 104 ? -24.155 -7.812 6.126 1.00 90.25 104 GLU A N 1
ATOM 850 C CA . GLU A 1 104 ? -24.873 -7.606 4.871 1.00 90.25 104 GLU A CA 1
ATOM 851 C C . GLU A 1 104 ? -23.941 -7.581 3.651 1.00 90.25 104 GLU A C 1
ATOM 853 O O . GLU A 1 104 ? -24.283 -8.140 2.608 1.00 90.25 104 GLU A O 1
ATOM 858 N N . ILE A 1 105 ? -22.750 -6.991 3.789 1.00 87.06 105 ILE A N 1
ATOM 859 C CA . ILE A 1 105 ? -21.735 -6.955 2.732 1.00 87.06 105 ILE A CA 1
ATOM 860 C C . ILE A 1 105 ? -21.081 -8.323 2.607 1.00 87.06 105 ILE A C 1
ATOM 862 O O . ILE A 1 105 ? -20.936 -8.823 1.498 1.00 87.06 105 ILE A O 1
ATOM 866 N N . GLU A 1 106 ? -20.747 -8.967 3.725 1.00 87.88 106 GLU A N 1
ATOM 867 C CA . GLU A 1 106 ? -20.182 -10.318 3.695 1.00 87.88 106 GLU A CA 1
ATOM 868 C C . GLU A 1 106 ? -21.136 -11.320 3.046 1.00 87.88 106 GLU A C 1
ATOM 870 O O . GLU A 1 106 ? -20.690 -12.178 2.294 1.00 87.88 106 GLU A O 1
ATOM 875 N N . ALA A 1 107 ? -22.446 -11.208 3.289 1.00 88.88 107 ALA A N 1
ATOM 876 C CA . ALA A 1 107 ? -23.450 -12.062 2.660 1.00 88.88 107 ALA A CA 1
ATOM 877 C C . ALA A 1 107 ? -23.612 -11.777 1.158 1.00 88.88 107 ALA A C 1
ATOM 879 O O . ALA A 1 107 ? -23.759 -12.717 0.378 1.00 88.88 107 ALA A O 1
ATOM 880 N N . ALA A 1 108 ? -23.579 -10.504 0.751 1.00 88.19 108 ALA A N 1
ATOM 881 C CA . ALA A 1 108 ? -23.723 -10.102 -0.648 1.00 88.19 108 ALA A CA 1
ATOM 882 C C . ALA A 1 108 ? -22.460 -10.355 -1.491 1.00 88.19 108 ALA A C 1
ATOM 884 O O . ALA A 1 108 ? -22.565 -10.586 -2.693 1.00 88.19 108 ALA A O 1
ATOM 885 N N . CYS A 1 109 ? -21.277 -10.320 -0.873 1.00 83.62 109 CYS A N 1
ATOM 886 C CA . CYS A 1 109 ? -19.976 -10.392 -1.539 1.00 83.62 109 CYS A CA 1
ATOM 887 C C . CYS A 1 109 ? -19.208 -11.684 -1.220 1.00 83.62 109 CYS A C 1
ATOM 889 O O . CYS A 1 109 ? -17.977 -11.676 -1.229 1.00 83.62 109 CYS A O 1
ATOM 891 N N . ARG A 1 110 ? -19.899 -12.798 -0.930 1.00 83.69 110 ARG A N 1
ATOM 892 C CA . ARG A 1 110 ? -19.217 -14.087 -0.727 1.00 83.69 110 ARG A CA 1
ATOM 893 C C . ARG A 1 110 ? -18.513 -14.529 -2.015 1.00 83.69 110 ARG A C 1
ATOM 895 O O . ARG A 1 110 ? -19.197 -14.663 -3.033 1.00 83.69 110 ARG A O 1
ATOM 902 N N . PRO A 1 111 ? -17.197 -14.810 -1.975 1.00 80.62 111 PRO A N 1
ATOM 903 C CA . PRO A 1 111 ? -16.501 -15.414 -3.102 1.00 80.62 111 PRO A CA 1
ATOM 904 C C . PRO A 1 111 ? -17.157 -16.738 -3.489 1.00 80.62 111 PRO A C 1
ATOM 906 O O . PRO A 1 111 ? -17.600 -17.506 -2.628 1.00 80.62 111 PRO A O 1
ATOM 909 N N . THR A 1 112 ? -17.223 -17.018 -4.788 1.00 82.88 112 THR A N 1
ATOM 910 C CA . THR A 1 112 ? -17.672 -18.339 -5.237 1.00 82.88 112 THR A CA 1
ATOM 911 C C . THR A 1 112 ? -16.569 -19.375 -4.977 1.00 82.88 112 THR A C 1
ATOM 913 O O . THR A 1 112 ? -15.393 -19.035 -5.094 1.00 82.88 112 THR A O 1
ATOM 916 N N . PRO A 1 113 ? -16.901 -20.640 -4.646 1.00 77.94 113 PRO A N 1
ATOM 917 C CA . PRO A 1 113 ? -15.895 -21.664 -4.331 1.00 77.94 113 PRO A CA 1
ATOM 918 C C . PRO A 1 113 ? -14.837 -21.910 -5.421 1.00 77.94 113 PRO A C 1
ATOM 920 O O . PRO A 1 113 ? -13.774 -22.426 -5.115 1.00 77.94 113 PRO A O 1
ATOM 923 N N . ASN A 1 114 ? -15.120 -21.528 -6.670 1.00 79.88 114 ASN A N 1
ATOM 924 C CA . ASN A 1 114 ? -14.209 -21.595 -7.816 1.00 79.88 114 ASN A CA 1
ATOM 925 C C . ASN A 1 114 ? -14.158 -20.242 -8.545 1.00 79.88 114 ASN A C 1
ATOM 927 O O . ASN A 1 114 ? -14.241 -20.185 -9.772 1.00 79.88 114 ASN A O 1
ATOM 931 N N . ASP A 1 115 ? -14.102 -19.143 -7.793 1.00 81.31 115 ASP A N 1
ATOM 932 C CA . ASP A 1 115 ? -13.980 -17.813 -8.384 1.00 81.31 115 ASP A CA 1
ATOM 933 C C . ASP A 1 115 ? -12.689 -17.735 -9.224 1.00 81.31 115 ASP A C 1
ATOM 935 O O . ASP A 1 115 ? -11.595 -17.836 -8.661 1.00 81.31 115 ASP A O 1
ATOM 939 N N . PRO A 1 116 ? -12.772 -17.547 -10.557 1.00 79.75 116 PRO A N 1
ATOM 940 C CA . PRO A 1 116 ? -11.583 -17.454 -11.403 1.00 79.75 116 PRO A CA 1
ATOM 941 C C . PRO A 1 116 ? -10.721 -16.228 -11.067 1.00 79.75 116 PRO A C 1
ATOM 943 O O . PRO A 1 116 ? -9.574 -16.151 -11.498 1.00 79.75 116 PRO A O 1
ATOM 946 N N . TYR A 1 117 ? -11.253 -15.275 -10.299 1.00 80.56 117 TYR A N 1
ATOM 947 C CA . TYR A 1 117 ? -10.556 -14.079 -9.842 1.00 80.56 117 TYR A CA 1
ATOM 948 C C . TYR A 1 117 ? -10.068 -14.180 -8.389 1.00 80.56 117 TYR A C 1
ATOM 950 O O . TYR A 1 117 ? -9.529 -13.200 -7.867 1.00 80.56 117 TYR A O 1
ATOM 958 N N . ALA A 1 118 ? -10.207 -15.341 -7.734 1.00 78.81 118 ALA A N 1
ATOM 959 C CA . ALA A 1 118 ? -9.573 -15.611 -6.446 1.00 78.81 118 ALA A CA 1
ATOM 960 C C . ALA A 1 118 ? -8.050 -15.725 -6.625 1.00 78.81 118 ALA A C 1
ATOM 962 O O . ALA A 1 118 ? -7.508 -16.785 -6.935 1.00 78.81 118 ALA A O 1
ATOM 963 N N . ARG A 1 119 ? -7.366 -14.591 -6.453 1.00 76.00 119 ARG A N 1
ATOM 964 C CA . ARG A 1 119 ? -5.909 -14.437 -6.552 1.00 76.00 119 ARG A CA 1
ATOM 965 C C . ARG A 1 119 ? -5.312 -14.196 -5.156 1.00 76.00 119 ARG A C 1
ATOM 967 O O . ARG A 1 119 ? -5.998 -13.618 -4.306 1.00 76.00 119 ARG A O 1
ATOM 974 N N . PRO A 1 120 ? -4.034 -14.532 -4.919 1.00 75.69 120 PRO A N 1
ATOM 975 C CA . PRO A 1 120 ? -3.100 -15.152 -5.861 1.00 75.69 120 PRO A CA 1
ATOM 976 C C . PRO A 1 120 ? -3.335 -16.658 -6.031 1.00 75.69 120 PRO A C 1
ATOM 978 O O . PRO A 1 120 ? -3.619 -17.350 -5.055 1.00 75.69 120 PRO A O 1
ATOM 981 N N . HIS A 1 121 ? -3.202 -17.160 -7.258 1.00 72.94 121 HIS A N 1
ATOM 982 C CA . HIS A 1 121 ? -3.278 -18.595 -7.561 1.00 72.94 121 HIS A CA 1
ATOM 983 C C . HIS A 1 121 ? -2.060 -19.363 -7.009 1.00 72.94 121 HIS A C 1
ATOM 985 O O . HIS A 1 121 ? -1.072 -18.759 -6.592 1.00 72.94 121 HIS A O 1
ATOM 991 N N . ALA A 1 122 ? -2.117 -20.699 -7.005 1.00 70.31 122 ALA A N 1
ATOM 992 C CA . ALA A 1 122 ? -1.043 -21.555 -6.489 1.00 70.31 122 ALA A CA 1
ATOM 993 C C . ALA A 1 122 ? 0.300 -21.378 -7.227 1.00 70.31 122 ALA A C 1
ATOM 995 O O . ALA A 1 122 ? 1.366 -21.574 -6.641 1.00 70.31 122 ALA A O 1
ATOM 996 N N . ASP A 1 123 ? 0.257 -21.000 -8.506 1.00 71.62 123 ASP A N 1
ATOM 997 C CA . ASP A 1 123 ? 1.420 -20.707 -9.348 1.00 71.62 123 ASP A CA 1
ATOM 998 C C . ASP A 1 123 ? 1.922 -19.258 -9.219 1.00 71.62 123 ASP A C 1
ATOM 1000 O O . ASP A 1 123 ? 2.995 -18.917 -9.725 1.00 71.62 123 ASP A O 1
ATOM 1004 N N . GLU A 1 124 ? 1.183 -18.410 -8.504 1.00 74.06 124 GLU A N 1
ATOM 1005 C CA . GLU A 1 124 ? 1.556 -17.034 -8.208 1.00 74.06 124 GLU A CA 1
ATOM 1006 C C . GLU A 1 124 ? 2.194 -16.916 -6.824 1.00 74.06 124 GLU A C 1
ATOM 1008 O O . GLU A 1 124 ? 1.948 -17.706 -5.916 1.00 74.06 124 GLU A O 1
ATOM 1013 N N . PHE A 1 125 ? 3.020 -15.886 -6.643 1.00 70.19 125 PHE A N 1
ATOM 1014 C CA . PHE A 1 125 ? 3.707 -15.639 -5.381 1.00 70.19 125 PHE A CA 1
ATOM 1015 C C . PHE A 1 125 ? 3.180 -14.382 -4.700 1.00 70.19 125 PHE A C 1
ATOM 1017 O O . PHE A 1 125 ? 2.942 -13.353 -5.338 1.00 70.19 125 PHE A O 1
ATOM 1024 N N . ILE A 1 126 ? 3.070 -14.460 -3.378 1.00 75.12 126 ILE A N 1
ATOM 1025 C CA . ILE A 1 126 ? 2.907 -13.298 -2.512 1.00 75.12 126 ILE A CA 1
ATOM 1026 C C . ILE A 1 126 ? 4.301 -12.739 -2.210 1.00 75.12 126 ILE A C 1
ATOM 1028 O O . ILE A 1 126 ? 5.197 -13.466 -1.774 1.00 75.12 126 ILE A O 1
ATOM 1032 N N . GLY A 1 127 ? 4.472 -11.435 -2.425 1.00 71.00 127 GLY A N 1
ATOM 1033 C CA . GLY A 1 127 ? 5.728 -10.718 -2.225 1.00 71.00 127 GLY A CA 1
ATOM 1034 C C . GLY A 1 127 ? 6.626 -10.704 -3.465 1.00 71.00 127 GLY A C 1
ATOM 1035 O O . GLY A 1 127 ? 6.183 -10.871 -4.600 1.00 71.00 127 GLY A O 1
ATOM 1036 N N . VAL A 1 128 ? 7.919 -10.442 -3.258 1.00 64.75 128 VAL A N 1
ATOM 1037 C CA . VAL A 1 128 ? 8.903 -10.403 -4.353 1.00 64.75 128 VAL A CA 1
ATOM 1038 C C . VAL A 1 128 ? 9.267 -11.838 -4.751 1.00 64.75 128 VAL A C 1
ATOM 1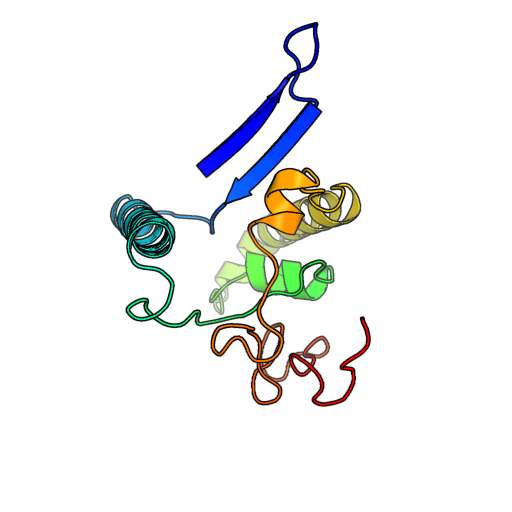040 O O . VAL A 1 128 ? 9.760 -12.568 -3.886 1.00 64.75 128 VAL A O 1
ATOM 1043 N N . PRO A 1 129 ? 9.114 -12.247 -6.028 1.00 55.91 129 PRO A N 1
ATOM 1044 C CA . PRO A 1 129 ? 9.515 -13.579 -6.479 1.00 55.91 129 PRO A CA 1
ATOM 1045 C C . PRO A 1 129 ? 10.996 -13.830 -6.154 1.00 55.91 129 PRO A C 1
ATOM 1047 O O . PRO A 1 129 ? 11.859 -13.046 -6.555 1.00 55.91 129 PRO A O 1
ATOM 1050 N N . ASN A 1 130 ? 11.292 -14.906 -5.416 1.00 58.88 130 ASN A N 1
ATOM 1051 C CA . ASN A 1 130 ? 12.623 -15.267 -4.886 1.00 58.88 130 ASN A CA 1
ATOM 1052 C C . ASN A 1 130 ? 13.150 -14.424 -3.700 1.00 58.88 130 ASN A C 1
ATOM 1054 O O . ASN A 1 130 ? 14.345 -14.455 -3.400 1.00 58.88 130 ASN A O 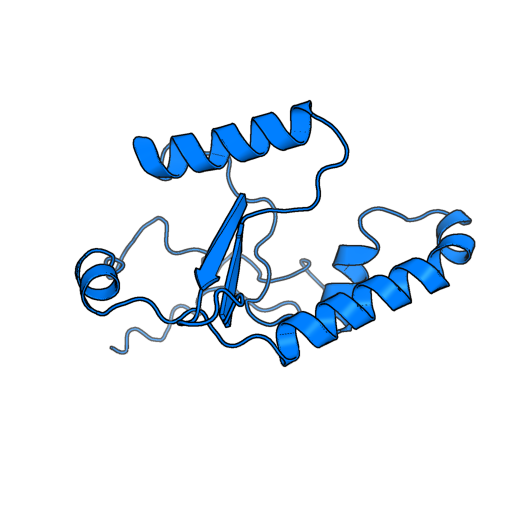1
ATOM 1058 N N . GLY A 1 131 ? 12.295 -13.665 -3.009 1.00 60.00 131 GLY A N 1
ATOM 1059 C CA . GLY A 1 131 ? 12.635 -13.053 -1.720 1.00 60.00 131 GLY A CA 1
ATOM 1060 C C . GLY A 1 131 ? 12.625 -14.071 -0.564 1.00 60.00 131 GLY A C 1
ATOM 1061 O O . GLY A 1 131 ? 11.932 -15.077 -0.657 1.00 60.00 131 GLY A O 1
ATOM 10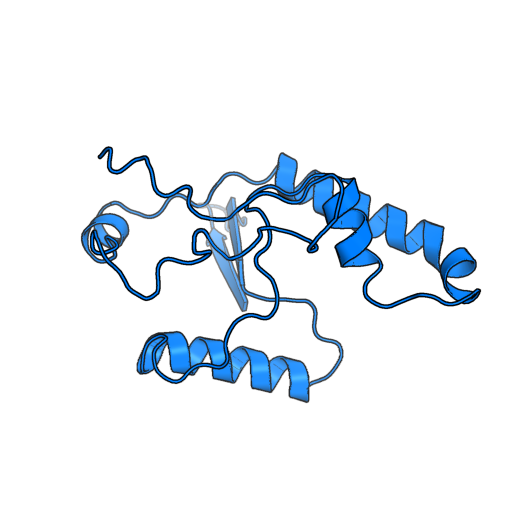62 N N . PRO A 1 132 ? 13.331 -13.811 0.556 1.00 61.53 132 PRO A N 1
ATOM 1063 C CA . PRO A 1 132 ? 13.299 -14.682 1.742 1.00 61.53 132 PRO A CA 1
ATOM 1064 C C . PRO A 1 132 ? 11.897 -14.836 2.356 1.00 61.53 132 PRO A C 1
ATOM 1066 O O . PRO A 1 132 ? 11.646 -15.795 3.075 1.00 61.53 132 PRO A O 1
ATOM 1069 N N . ASP A 1 133 ? 10.998 -13.899 2.053 1.00 64.31 133 ASP A N 1
ATOM 1070 C CA . ASP A 1 133 ? 9.629 -13.846 2.563 1.00 64.31 133 ASP A CA 1
ATOM 1071 C C . ASP A 1 133 ? 8.594 -14.316 1.520 1.00 64.31 133 ASP A C 1
ATOM 1073 O O . ASP A 1 133 ? 7.397 -14.289 1.793 1.00 64.31 133 ASP A O 1
ATOM 1077 N N . ALA A 1 134 ? 9.043 -14.750 0.331 1.00 65.94 134 ALA A N 1
ATOM 1078 C CA . ALA A 1 134 ? 8.158 -15.195 -0.739 1.00 65.94 134 ALA A CA 1
ATOM 1079 C C . ALA A 1 134 ? 7.384 -16.441 -0.308 1.00 65.94 134 ALA A C 1
ATOM 1081 O O . ALA A 1 134 ? 7.965 -17.427 0.154 1.00 65.94 134 ALA A O 1
ATOM 1082 N N . ARG A 1 135 ? 6.067 -16.401 -0.493 1.00 70.88 135 ARG A N 1
ATOM 1083 C CA . ARG A 1 135 ? 5.178 -17.533 -0.222 1.00 70.88 135 ARG A CA 1
ATOM 1084 C C . ARG A 1 135 ? 4.385 -17.853 -1.484 1.00 70.88 135 ARG A C 1
ATOM 1086 O O . ARG A 1 135 ? 4.052 -16.912 -2.213 1.00 70.88 135 ARG A O 1
ATOM 1093 N N . PRO A 1 136 ? 4.105 -19.138 -1.762 1.00 69.12 136 PRO A N 1
ATOM 1094 C CA . PRO A 1 136 ? 3.120 -19.474 -2.783 1.00 69.12 136 PRO A CA 1
ATOM 1095 C C . PRO A 1 136 ? 1.783 -18.806 -2.430 1.00 69.12 136 PRO A C 1
ATOM 1097 O O . PRO A 1 136 ? 1.550 -18.459 -1.267 1.00 69.12 136 PRO A O 1
ATOM 1100 N N . GLY A 1 137 ? 0.949 -18.561 -3.439 1.00 70.19 137 GLY A N 1
ATOM 1101 C CA . GLY A 1 137 ? -0.400 -18.035 -3.272 1.00 70.19 137 GLY A CA 1
ATOM 1102 C C . GLY A 1 137 ? -1.318 -19.021 -2.551 1.00 70.19 137 GLY A C 1
ATOM 1103 O O . GLY A 1 137 ? -0.917 -19.690 -1.601 1.00 70.19 137 GLY A O 1
ATOM 1104 N N . ILE A 1 138 ? -2.582 -19.101 -2.962 1.00 65.38 138 ILE A N 1
ATOM 1105 C CA . ILE A 1 138 ? -3.515 -20.087 -2.405 1.00 65.38 138 ILE A CA 1
ATOM 1106 C C . ILE A 1 138 ? -2.899 -21.489 -2.564 1.00 65.38 138 ILE A C 1
ATOM 1108 O O . ILE A 1 138 ? -2.688 -21.950 -3.681 1.00 65.38 138 ILE A O 1
ATOM 1112 N N . GLU A 1 139 ? -2.585 -22.163 -1.452 1.00 56.25 139 GLU A N 1
ATOM 1113 C CA . GLU A 1 139 ? -2.204 -23.575 -1.480 1.00 56.25 139 GLU A CA 1
ATOM 1114 C C . GLU A 1 139 ? -3.435 -24.376 -1.928 1.00 56.25 139 GLU A C 1
ATOM 1116 O O . GLU A 1 139 ? -4.467 -24.358 -1.249 1.00 56.25 139 GLU A O 1
ATOM 1121 N N . ASP A 1 140 ? -3.337 -25.057 -3.075 1.00 44.22 140 ASP A N 1
ATOM 1122 C CA . ASP A 1 140 ? -4.322 -26.028 -3.567 1.00 44.22 140 ASP A CA 1
ATOM 1123 C C . ASP A 1 140 ? -4.518 -27.140 -2.516 1.00 44.22 140 ASP A C 1
ATOM 1125 O O . ASP A 1 140 ? -3.886 -28.196 -2.571 1.00 44.22 140 ASP A O 1
ATOM 1129 N N . GLY A 1 141 ? -5.339 -26.899 -1.491 1.00 42.53 141 GLY A N 1
ATOM 1130 C CA . GLY A 1 141 ? -5.432 -27.846 -0.381 1.00 42.53 141 GLY A CA 1
ATOM 1131 C C . GLY A 1 141 ? -6.447 -27.586 0.725 1.00 42.53 141 GLY A C 1
ATOM 1132 O O . GLY A 1 141 ? -6.806 -28.548 1.394 1.00 42.53 141 GLY A O 1
ATOM 1133 N N . ASN A 1 142 ? -6.967 -26.370 0.931 1.00 34.34 142 ASN A N 1
ATOM 1134 C CA . ASN A 1 142 ? -7.926 -26.137 2.024 1.00 34.34 142 ASN A CA 1
ATOM 1135 C C . ASN A 1 142 ? -9.229 -25.483 1.558 1.00 34.34 142 ASN A C 1
ATOM 1137 O O . ASN A 1 142 ? -9.532 -24.326 1.834 1.00 34.34 142 ASN A O 1
ATOM 1141 N N . HIS A 1 143 ? -10.053 -26.296 0.897 1.00 40.12 143 HIS A N 1
ATOM 1142 C CA . HIS A 1 143 ? -11.504 -26.136 0.915 1.00 40.12 143 HIS A CA 1
ATOM 1143 C C . HIS A 1 143 ? -12.037 -26.493 2.309 1.00 40.12 143 HIS A C 1
ATOM 1145 O O . HIS A 1 143 ? -12.601 -27.568 2.497 1.00 40.12 143 HIS A O 1
ATOM 1151 N N . HIS A 1 144 ? -11.876 -25.616 3.298 1.00 29.05 144 HIS A N 1
ATOM 1152 C CA . HIS A 1 144 ? -12.607 -25.752 4.554 1.00 29.05 144 HIS A CA 1
ATOM 1153 C C . HIS A 1 144 ? -13.144 -24.402 5.035 1.00 29.05 144 HIS A C 1
ATOM 1155 O O . HIS A 1 144 ? -12.471 -23.686 5.764 1.00 29.05 144 HIS A O 1
ATOM 1161 N N . VAL A 1 145 ? -14.400 -24.189 4.614 1.00 34.16 145 VAL A N 1
ATOM 1162 C CA . VAL A 1 145 ? -15.532 -23.514 5.285 1.00 34.16 145 VAL A CA 1
ATOM 1163 C C . VAL A 1 145 ? -15.400 -22.024 5.588 1.00 34.16 145 VAL A C 1
ATOM 1165 O O . VAL A 1 145 ? -14.633 -21.652 6.497 1.00 34.16 145 VAL A O 1
#

Foldseek 3Di:
DKDFDADPVGDGPDIDDDDDDDDDPVRVVVSVVQVVCCVPVNDPPHDDDPAAADLQDDLVLLLCVLCDPPPDPCCVVCVVVSNVRSVVVNVCSVPDDDDDDDPVCCVVDPADPPRVPPDDDQPDWHGDVPDPPIDGMPDPPDPDD